Protein AF-A0A075GAM6-F1 (afdb_monomer_lite)

Radius of gyration: 26.09 Å; chains: 1; bounding box: 67×23×70 Å

Foldseek 3Di:
DVVLVVLVVVLVVLVVVLVVLVVDDQPDFDWDDDPPDIDTDHSVVSNVVSVVSNVVSVVVNVVVVVVVVVVVVVVVVVVVVVVVVVVPPDDDDDDDD

InterPro domains:
  IPR002777 Prefoldin beta-like [PF01920] (1-87)
  IPR009053 Prefoldin [G3DSA:1.10.287.370] (1-89)
  IPR012713 Prefoldin subunit beta [MF_00307] (1-96)

pLDDT: mean 85.76, std 12.23, range [46.06, 94.06]

Sequence (97 aa):
MMQKQQLESEKLETEKALEELKKASDDESVFKHAGTIMIKSNKKDLIDELEEQVELAKTKASLLAKQEERLKTTLKEQETKIQEMMKNPSTNTKPPK

Secondary structure (DSSP, 8-state):
-HHHHHHHHHHHHHHHHHHHHHHS-TTSPEEEEETTEEEEE-HHHHHHHHHHHHHHHHHHHHHHHHHHHHHHHHHHHHHHHHHHHHH---SS-PPP-

Structure (mmCIF, N/CA/C/O backbone):
data_AF-A0A075GAM6-F1
#
_entry.id   AF-A0A075GAM6-F1
#
loop_
_atom_site.group_PDB
_atom_site.id
_atom_site.type_symbol
_atom_site.label_atom_id
_atom_site.label_alt_id
_atom_site.label_comp_id
_atom_site.label_asym_id
_atom_site.label_entity_id
_atom_site.label_seq_id
_atom_site.pdbx_PDB_ins_code
_atom_site.Cartn_x
_atom_site.Cartn_y
_atom_site.Cartn_z
_atom_site.occupancy
_atom_site.B_iso_or_equiv
_atom_site.auth_seq_id
_atom_site.auth_comp_id
_atom_site.auth_asym_id
_atom_site.auth_atom_id
_atom_site.pdbx_PDB_model_num
ATOM 1 N N . MET A 1 1 ? -5.112 -4.924 13.676 1.00 64.62 1 MET A N 1
ATOM 2 C CA . MET A 1 1 ? -3.659 -4.636 13.730 1.00 64.62 1 MET A CA 1
ATOM 3 C C . MET A 1 1 ? -2.880 -5.307 12.601 1.00 64.62 1 MET A C 1
ATOM 5 O O . MET A 1 1 ? -2.109 -4.611 11.962 1.00 64.62 1 MET A O 1
ATOM 9 N N . MET A 1 2 ? -3.138 -6.581 12.272 1.00 81.00 2 MET A N 1
ATOM 10 C CA . MET A 1 2 ? -2.464 -7.286 11.162 1.00 81.00 2 MET A CA 1
ATOM 11 C C . MET A 1 2 ? -2.556 -6.562 9.803 1.00 81.00 2 MET A C 1
ATOM 13 O O . MET A 1 2 ? -1.547 -6.405 9.134 1.00 81.00 2 MET A O 1
ATOM 17 N N . GLN A 1 3 ? -3.728 -6.030 9.431 1.00 82.31 3 GLN A N 1
ATOM 18 C CA . GLN A 1 3 ? -3.894 -5.270 8.177 1.00 82.31 3 GLN A CA 1
ATOM 19 C C . GLN A 1 3 ? -3.025 -4.005 8.105 1.00 82.31 3 GLN A C 1
ATOM 21 O O . GLN A 1 3 ? -2.554 -3.646 7.034 1.00 82.31 3 GLN A O 1
ATOM 26 N N . LYS A 1 4 ? -2.794 -3.339 9.242 1.00 83.62 4 LYS A N 1
ATOM 27 C CA . LYS A 1 4 ? -1.942 -2.147 9.317 1.00 83.62 4 LYS A CA 1
ATOM 28 C C . LYS A 1 4 ? -0.468 -2.522 9.174 1.00 83.62 4 LYS A C 1
ATOM 30 O O . LYS A 1 4 ? 0.225 -1.897 8.390 1.00 83.62 4 LYS A O 1
ATOM 35 N N . GLN A 1 5 ? -0.025 -3.571 9.868 1.00 87.00 5 GLN A N 1
ATOM 36 C CA . GLN A 1 5 ? 1.344 -4.083 9.737 1.00 87.00 5 GLN A CA 1
ATOM 37 C C . GLN A 1 5 ? 1.650 -4.573 8.319 1.00 87.00 5 GLN A C 1
ATOM 39 O O . GLN A 1 5 ? 2.728 -4.294 7.803 1.00 87.00 5 GLN A O 1
ATOM 44 N N . GLN A 1 6 ? 0.703 -5.266 7.681 1.00 88.88 6 GLN A N 1
ATOM 45 C CA . GLN A 1 6 ? 0.837 -5.693 6.290 1.00 88.88 6 GLN A CA 1
ATOM 46 C C . GLN A 1 6 ? 1.003 -4.482 5.366 1.00 88.88 6 GLN A C 1
ATOM 48 O O . GLN A 1 6 ? 1.954 -4.416 4.596 1.00 88.88 6 GLN A O 1
ATOM 53 N N . LEU A 1 7 ? 0.130 -3.484 5.512 1.00 90.69 7 LEU A N 1
ATOM 54 C CA . LEU A 1 7 ? 0.164 -2.266 4.708 1.00 90.69 7 LEU A CA 1
ATOM 55 C C . LEU A 1 7 ? 1.434 -1.428 4.931 1.00 90.69 7 LEU A C 1
ATOM 57 O O . LEU A 1 7 ? 1.974 -0.866 3.986 1.00 90.69 7 LEU A O 1
ATOM 61 N N . GLU A 1 8 ? 1.912 -1.325 6.172 1.00 89.00 8 GLU A N 1
ATOM 62 C CA . GLU A 1 8 ? 3.171 -0.642 6.500 1.00 89.00 8 GLU A CA 1
ATOM 63 C C . GLU A 1 8 ? 4.376 -1.366 5.893 1.00 89.00 8 GLU A C 1
ATO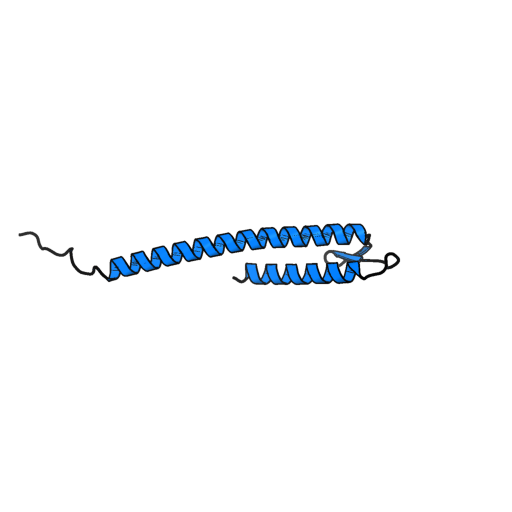M 65 O O . GLU A 1 8 ? 5.303 -0.713 5.415 1.00 89.00 8 GLU A O 1
ATOM 70 N N . SER A 1 9 ? 4.343 -2.700 5.872 1.00 91.06 9 SER A N 1
ATOM 71 C CA . SER A 1 9 ? 5.398 -3.518 5.269 1.00 91.06 9 SER A CA 1
ATOM 72 C C . SER A 1 9 ? 5.423 -3.352 3.750 1.00 91.06 9 SER A C 1
ATOM 74 O O . SER A 1 9 ? 6.482 -3.070 3.196 1.00 91.06 9 SER A O 1
ATOM 76 N N . GLU A 1 10 ? 4.257 -3.432 3.099 1.00 89.38 10 GLU A N 1
ATOM 77 C CA . GLU A 1 10 ? 4.102 -3.167 1.661 1.00 89.38 10 GLU A CA 1
ATOM 78 C C . GLU A 1 10 ? 4.589 -1.761 1.307 1.00 89.38 10 GLU A C 1
ATOM 80 O O . GLU A 1 10 ? 5.412 -1.599 0.414 1.00 89.38 10 GLU A O 1
ATOM 85 N N . LYS A 1 11 ? 4.162 -0.742 2.063 1.00 91.31 11 LYS A N 1
ATOM 86 C CA . LYS A 1 11 ? 4.604 0.643 1.863 1.00 91.31 11 LYS A CA 1
ATOM 87 C C . LYS A 1 11 ? 6.127 0.770 1.936 1.00 91.31 11 LYS A C 1
ATOM 89 O O . LYS A 1 11 ? 6.716 1.424 1.081 1.00 91.31 11 LYS A O 1
ATOM 94 N N . LEU A 1 12 ? 6.757 0.166 2.943 1.00 92.25 12 LEU A N 1
ATOM 95 C CA . LEU A 1 12 ? 8.209 0.218 3.114 1.00 92.25 12 LEU A CA 1
ATOM 96 C C . LEU A 1 12 ? 8.943 -0.466 1.953 1.00 92.25 12 LEU A C 1
ATOM 98 O O . LEU A 1 12 ? 9.988 0.012 1.516 1.00 92.25 12 LEU A O 1
ATOM 102 N N . GLU A 1 13 ? 8.418 -1.588 1.469 1.00 91.25 13 GLU A N 1
ATOM 103 C CA . GLU A 1 13 ? 8.974 -2.301 0.322 1.00 91.25 13 GLU A CA 1
ATOM 104 C C . GLU A 1 13 ? 8.858 -1.469 -0.962 1.00 91.25 13 GLU A C 1
ATOM 106 O O . GLU A 1 13 ? 9.856 -1.291 -1.662 1.00 91.25 13 GLU A O 1
ATOM 111 N N . THR A 1 14 ? 7.691 -0.870 -1.221 1.00 91.75 14 THR A N 1
ATOM 112 C CA . THR A 1 14 ? 7.470 0.031 -2.362 1.00 91.75 14 THR A CA 1
ATOM 113 C C . THR A 1 14 ? 8.368 1.270 -2.290 1.00 91.75 14 THR A C 1
ATOM 115 O O . THR A 1 14 ? 8.959 1.651 -3.297 1.00 91.75 14 THR A O 1
ATOM 118 N N . GLU A 1 15 ? 8.532 1.882 -1.111 1.00 92.31 15 GLU A N 1
ATOM 119 C CA . GLU A 1 15 ? 9.421 3.039 -0.918 1.00 92.31 15 GLU A CA 1
ATOM 120 C C . GLU A 1 15 ? 10.888 2.687 -1.199 1.00 92.31 15 GLU A C 1
ATOM 122 O O . GLU A 1 15 ? 11.585 3.450 -1.868 1.00 92.31 15 GLU A O 1
ATOM 127 N N . LYS A 1 16 ? 11.348 1.510 -0.758 1.00 93.12 16 LYS A N 1
ATOM 128 C CA . LYS A 1 16 ? 12.700 1.018 -1.063 1.00 93.12 16 LYS A CA 1
ATOM 129 C C . LYS A 1 16 ? 12.888 0.725 -2.548 1.00 93.12 16 LYS A C 1
ATOM 131 O O . LYS A 1 16 ? 13.912 1.101 -3.110 1.00 93.12 16 LYS A O 1
ATOM 136 N N . ALA A 1 17 ? 11.912 0.078 -3.184 1.00 90.69 17 ALA A N 1
ATOM 137 C CA . ALA A 1 17 ? 11.950 -0.188 -4.618 1.00 90.69 17 ALA A CA 1
ATOM 138 C C . ALA A 1 17 ? 12.010 1.119 -5.423 1.00 90.69 17 ALA A C 1
ATOM 140 O O . ALA A 1 17 ? 12.794 1.228 -6.361 1.00 90.69 17 ALA A O 1
ATOM 141 N N . LEU A 1 18 ? 11.236 2.130 -5.018 1.00 92.25 18 LEU A N 1
ATOM 142 C CA . LEU A 1 18 ? 11.249 3.460 -5.621 1.00 92.25 18 LEU A CA 1
ATOM 143 C C . LEU A 1 18 ? 12.606 4.154 -5.447 1.00 92.25 18 LEU A C 1
ATOM 145 O O . LEU A 1 18 ? 13.101 4.778 -6.384 1.00 92.25 18 LEU A O 1
ATOM 149 N N . GLU A 1 19 ? 13.209 4.061 -4.261 1.00 92.44 19 GLU A N 1
ATOM 150 C CA . GLU A 1 19 ? 14.525 4.639 -3.984 1.00 92.44 19 GLU A CA 1
ATOM 151 C C . GLU A 1 19 ? 15.615 4.002 -4.856 1.00 92.44 19 GLU A C 1
ATOM 153 O O . GLU A 1 19 ? 16.413 4.716 -5.464 1.00 92.44 19 GLU A O 1
ATOM 158 N N . GLU A 1 20 ? 15.625 2.674 -4.958 1.00 89.62 20 GLU A N 1
ATOM 159 C CA . GLU A 1 20 ? 16.593 1.947 -5.779 1.00 89.62 20 GLU A CA 1
ATOM 160 C C . GLU A 1 20 ? 16.390 2.240 -7.269 1.00 89.62 20 GLU A C 1
ATOM 162 O O . GLU A 1 20 ? 17.340 2.552 -7.987 1.00 89.62 20 GLU A O 1
ATOM 167 N N . LEU A 1 21 ? 15.134 2.262 -7.722 1.00 88.75 21 LEU A N 1
ATOM 168 C CA . LEU A 1 21 ? 14.793 2.603 -9.097 1.00 88.75 21 LEU A CA 1
ATOM 169 C C . LEU A 1 21 ? 15.208 4.037 -9.454 1.00 88.75 21 LEU A C 1
ATOM 171 O O . LEU A 1 21 ? 15.627 4.285 -10.580 1.00 88.75 21 LEU A O 1
ATOM 175 N N . LYS A 1 22 ? 15.137 4.986 -8.512 1.00 88.31 22 LYS A N 1
ATOM 176 C CA . LYS A 1 22 ? 15.612 6.366 -8.713 1.00 88.31 22 LYS A CA 1
ATOM 177 C C . LYS A 1 22 ? 17.138 6.462 -8.820 1.00 88.31 22 LYS A C 1
ATOM 179 O O . LYS A 1 22 ? 17.619 7.353 -9.519 1.00 88.31 22 LYS A O 1
ATOM 184 N N . LYS A 1 23 ? 17.883 5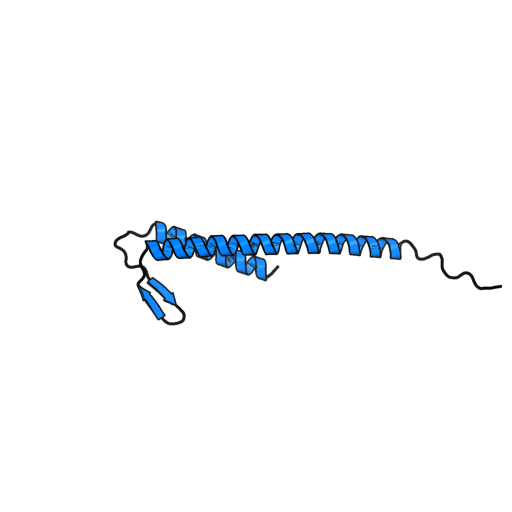.567 -8.160 1.00 89.38 23 LYS A N 1
ATOM 185 C CA . LYS A 1 23 ? 19.356 5.489 -8.221 1.00 89.38 23 LYS A CA 1
ATOM 186 C C . LYS A 1 23 ? 19.873 4.769 -9.467 1.00 89.38 23 LYS A C 1
ATOM 188 O O . LYS A 1 23 ? 20.990 5.057 -9.890 1.00 89.38 23 LYS A O 1
ATOM 193 N N . ALA A 1 24 ? 19.082 3.857 -10.032 1.00 85.81 24 A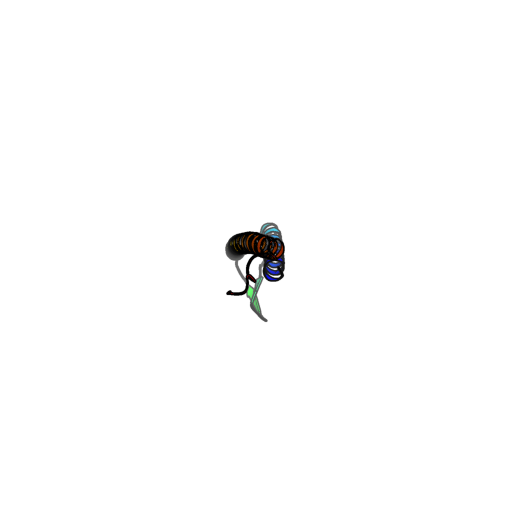LA A N 1
ATOM 194 C CA . ALA A 1 24 ? 19.404 3.157 -11.273 1.00 85.81 24 ALA A CA 1
ATOM 195 C C . ALA A 1 24 ? 19.674 4.148 -12.416 1.00 85.81 24 ALA A C 1
ATOM 197 O O . ALA A 1 24 ? 19.077 5.228 -12.468 1.00 85.81 24 ALA A O 1
ATOM 198 N N . SER A 1 25 ? 20.557 3.799 -13.348 1.00 82.38 25 SER A N 1
ATOM 199 C CA . SER A 1 25 ? 20.865 4.682 -14.485 1.00 82.38 25 SER A CA 1
ATOM 200 C C . SER A 1 25 ? 19.724 4.673 -15.509 1.00 82.38 25 SER A C 1
ATOM 202 O O . SER A 1 25 ? 18.999 3.689 -15.626 1.00 82.38 25 SER A O 1
ATOM 204 N N . ASP A 1 26 ? 19.546 5.755 -16.272 1.00 77.38 26 ASP A N 1
ATOM 205 C CA . ASP A 1 26 ? 18.471 5.829 -17.283 1.00 77.38 26 ASP A CA 1
ATOM 206 C C . ASP A 1 26 ? 18.670 4.838 -18.446 1.00 77.38 26 ASP A C 1
ATOM 208 O O . ASP A 1 26 ? 17.703 4.450 -19.100 1.00 77.38 26 ASP A O 1
ATOM 212 N N . ASP A 1 27 ? 19.908 4.383 -18.658 1.00 79.19 27 ASP A N 1
ATOM 213 C CA . ASP A 1 27 ? 20.270 3.390 -19.674 1.00 79.19 27 ASP A CA 1
ATOM 214 C C . ASP A 1 27 ? 20.012 1.935 -19.230 1.00 79.19 27 ASP A C 1
ATOM 216 O O . ASP A 1 27 ? 20.104 1.002 -20.036 1.00 79.19 27 ASP A O 1
ATOM 220 N N . GLU A 1 28 ? 19.684 1.704 -17.954 1.00 83.44 28 GLU A N 1
ATOM 221 C CA . GLU A 1 28 ? 19.435 0.361 -17.436 1.00 83.44 28 GLU A CA 1
ATOM 222 C C . GLU A 1 28 ? 18.029 -0.130 -17.796 1.00 83.44 28 GLU A C 1
ATOM 224 O O . GLU A 1 28 ? 17.019 0.563 -17.666 1.00 83.44 28 GLU A O 1
ATOM 229 N N . SER A 1 29 ? 17.948 -1.381 -18.253 1.00 86.62 29 SER A N 1
ATOM 230 C CA . SER A 1 29 ? 16.656 -2.008 -18.529 1.00 86.62 29 SER A CA 1
ATOM 231 C C . SER A 1 29 ? 15.978 -2.396 -17.222 1.00 86.62 29 SER A C 1
ATOM 233 O O . SER A 1 29 ? 16.457 -3.271 -16.504 1.00 86.62 29 SER A O 1
ATOM 235 N N . VAL A 1 30 ? 14.833 -1.778 -16.954 1.00 89.56 30 VAL A N 1
ATOM 236 C CA . VAL A 1 30 ? 14.017 -2.058 -15.773 1.00 89.56 30 VAL A CA 1
ATOM 237 C C . VAL A 1 30 ? 12.869 -3.000 -16.124 1.00 89.56 30 VAL A C 1
ATOM 239 O O . VAL A 1 30 ? 12.280 -2.939 -17.209 1.00 89.56 30 VAL A O 1
ATOM 242 N N . PHE A 1 31 ? 12.562 -3.902 -15.197 1.00 88.94 31 PHE A N 1
ATOM 243 C CA . PHE A 1 31 ? 11.550 -4.932 -15.383 1.00 88.94 31 PHE A CA 1
ATOM 244 C C . PHE A 1 31 ? 10.576 -4.927 -14.216 1.00 88.94 31 PHE A C 1
ATOM 246 O O . PHE A 1 31 ? 10.970 -4.842 -13.055 1.00 88.94 31 PHE A O 1
ATOM 253 N N . LYS A 1 32 ? 9.295 -5.062 -14.540 1.00 89.38 32 LYS A N 1
ATOM 254 C CA . LYS A 1 32 ? 8.220 -5.248 -13.577 1.00 89.38 32 LYS A CA 1
ATOM 255 C C . LYS A 1 32 ? 7.869 -6.722 -13.473 1.00 89.38 32 LYS A C 1
ATOM 257 O O . LYS A 1 32 ? 7.709 -7.399 -14.488 1.00 89.38 32 LYS A O 1
ATOM 262 N N . HIS A 1 33 ? 7.681 -7.202 -12.254 1.00 88.94 33 HIS A N 1
ATOM 263 C CA . HIS A 1 33 ? 7.136 -8.528 -12.013 1.00 88.94 33 HIS A CA 1
ATOM 264 C C . HIS A 1 33 ? 5.602 -8.515 -12.121 1.00 88.94 33 HIS A C 1
ATOM 266 O O . HIS A 1 33 ? 4.935 -7.689 -11.501 1.00 88.94 33 HIS A O 1
ATOM 272 N N . ALA A 1 34 ? 5.041 -9.434 -12.906 1.00 87.06 34 ALA A N 1
ATOM 273 C CA . ALA A 1 34 ? 3.604 -9.619 -13.075 1.00 87.06 34 ALA A CA 1
ATOM 274 C C . ALA A 1 34 ? 3.261 -11.117 -12.994 1.00 87.06 34 ALA A C 1
ATOM 276 O O . ALA A 1 34 ? 3.258 -11.833 -13.994 1.00 87.06 34 ALA A O 1
ATOM 277 N N . GLY A 1 35 ? 2.983 -11.612 -11.786 1.00 87.56 35 GLY A N 1
ATOM 278 C CA . GLY A 1 35 ? 2.633 -13.018 -11.560 1.00 87.56 35 GLY A CA 1
ATOM 279 C C . GLY A 1 35 ? 3.824 -13.955 -11.758 1.00 87.56 35 GLY A C 1
ATOM 280 O O . GLY A 1 35 ? 4.687 -14.049 -10.905 1.00 87.56 35 GLY A O 1
ATOM 281 N N . THR A 1 36 ? 3.883 -14.693 -12.862 1.00 91.88 36 THR A N 1
ATOM 282 C CA . THR A 1 36 ? 5.028 -15.578 -13.165 1.00 91.88 36 THR A CA 1
ATOM 283 C C . THR A 1 36 ? 5.925 -15.029 -14.269 1.00 91.88 36 THR A C 1
ATOM 285 O O . THR A 1 36 ? 6.865 -15.704 -14.684 1.00 91.88 36 THR A O 1
ATOM 288 N N . ILE A 1 37 ? 5.629 -13.831 -14.779 1.00 92.38 37 ILE A N 1
ATOM 289 C CA . ILE A 1 37 ? 6.350 -13.217 -15.895 1.00 92.38 37 ILE A CA 1
ATOM 290 C C . ILE A 1 37 ? 6.989 -11.891 -15.479 1.00 92.38 37 ILE A C 1
ATOM 292 O O . ILE A 1 37 ? 6.553 -11.238 -14.531 1.00 92.38 37 ILE A O 1
ATOM 296 N N . MET A 1 38 ? 8.030 -11.491 -16.208 1.00 90.75 38 MET A N 1
ATOM 297 C CA . MET A 1 38 ? 8.642 -10.168 -16.098 1.00 90.75 38 MET A CA 1
ATOM 298 C C . MET A 1 38 ? 8.392 -9.381 -17.379 1.00 90.75 38 MET A C 1
ATOM 300 O O . MET A 1 38 ? 8.564 -9.906 -18.478 1.00 90.75 38 MET A O 1
ATOM 304 N N . ILE A 1 39 ? 7.990 -8.123 -17.234 1.00 89.88 39 ILE A N 1
ATOM 305 C CA . ILE A 1 39 ? 7.670 -7.224 -18.341 1.00 89.88 39 ILE A CA 1
ATOM 306 C C . ILE A 1 39 ? 8.689 -6.091 -18.329 1.00 89.88 39 ILE A C 1
ATOM 308 O O . ILE A 1 39 ? 8.897 -5.464 -17.292 1.00 89.88 39 ILE A O 1
ATOM 312 N N . LYS A 1 40 ? 9.341 -5.834 -19.468 1.00 90.62 40 LYS A N 1
ATOM 313 C CA . LYS A 1 40 ? 10.213 -4.664 -19.614 1.00 90.62 40 LYS A CA 1
ATOM 314 C C . LYS A 1 40 ? 9.352 -3.404 -19.557 1.00 90.62 40 LYS A C 1
ATOM 316 O O . LYS A 1 40 ? 8.396 -3.292 -20.322 1.00 90.62 40 LYS A O 1
ATOM 321 N N . SER A 1 41 ? 9.723 -2.469 -18.695 1.00 88.19 41 SER A N 1
ATOM 322 C CA . SER A 1 41 ? 9.008 -1.207 -18.515 1.00 88.19 41 SER A CA 1
ATOM 323 C C . SER A 1 41 ? 9.961 -0.031 -18.674 1.00 88.19 41 SER A C 1
ATOM 325 O O . SER A 1 41 ? 11.181 -0.196 -18.667 1.00 88.19 41 SER A O 1
ATOM 327 N N . ASN A 1 42 ? 9.408 1.170 -18.816 1.00 90.38 42 ASN A N 1
ATOM 328 C CA . ASN A 1 42 ? 10.207 2.382 -18.730 1.00 90.38 42 ASN A CA 1
ATOM 329 C C . ASN A 1 42 ? 10.404 2.752 -17.261 1.00 90.38 42 ASN A C 1
ATOM 331 O O . ASN A 1 42 ? 9.482 2.642 -16.451 1.00 90.38 42 ASN A O 1
ATOM 335 N N . LYS A 1 43 ? 11.597 3.246 -16.929 1.00 88.75 43 LYS A N 1
ATOM 336 C CA . LYS A 1 43 ? 11.930 3.719 -15.581 1.00 88.75 43 LYS A CA 1
ATOM 337 C C . LYS A 1 43 ? 10.962 4.793 -15.095 1.00 88.75 43 LYS A C 1
ATOM 339 O O . LYS A 1 43 ? 10.480 4.703 -13.975 1.00 88.75 43 LYS A O 1
ATOM 344 N N . LYS A 1 44 ? 10.639 5.767 -15.951 1.00 89.19 44 LYS A N 1
ATOM 345 C CA . LYS A 1 44 ? 9.694 6.843 -15.628 1.00 89.19 44 LYS A CA 1
ATOM 346 C C . LYS A 1 44 ? 8.305 6.301 -15.278 1.00 89.19 44 LYS A C 1
ATOM 348 O O . LYS A 1 44 ? 7.795 6.624 -14.216 1.00 89.19 44 LYS A O 1
ATOM 353 N N . ASP A 1 45 ? 7.756 5.429 -16.120 1.00 89.81 45 ASP A N 1
ATOM 354 C CA . ASP A 1 45 ? 6.427 4.847 -15.899 1.00 89.81 45 ASP A CA 1
ATOM 355 C C . ASP A 1 45 ? 6.384 4.025 -14.600 1.00 89.81 45 ASP A C 1
ATOM 357 O O . ASP A 1 45 ? 5.409 4.084 -13.858 1.00 89.81 45 ASP A O 1
ATOM 361 N N . LEU A 1 46 ? 7.460 3.292 -14.288 1.00 90.19 46 LEU A N 1
ATOM 362 C CA . LEU A 1 46 ? 7.573 2.548 -13.031 1.00 90.19 46 LEU A CA 1
ATOM 363 C C . LEU A 1 46 ? 7.720 3.452 -11.804 1.00 90.19 46 LEU A C 1
ATOM 365 O O . LEU A 1 46 ? 7.179 3.120 -10.754 1.00 90.19 46 LEU A O 1
ATOM 369 N N . ILE A 1 47 ? 8.445 4.566 -11.912 1.00 91.69 47 ILE A N 1
ATOM 370 C CA . ILE A 1 47 ? 8.541 5.561 -10.837 1.00 91.69 47 ILE A CA 1
ATOM 371 C C . ILE A 1 47 ? 7.156 6.137 -10.549 1.00 91.69 47 ILE A C 1
ATOM 373 O O . ILE A 1 47 ? 6.734 6.117 -9.395 1.00 91.69 47 ILE A O 1
ATOM 377 N N . ASP A 1 48 ? 6.449 6.585 -11.589 1.00 92.88 48 ASP A N 1
ATOM 378 C CA . ASP A 1 48 ? 5.115 7.176 -11.462 1.00 92.88 48 ASP A CA 1
ATOM 379 C C . ASP A 1 48 ? 4.131 6.152 -10.844 1.00 92.88 48 ASP A C 1
ATOM 381 O O . ASP A 1 48 ? 3.379 6.481 -9.926 1.00 92.88 48 ASP A O 1
ATOM 385 N N . GLU A 1 49 ? 4.199 4.879 -11.258 1.00 91.56 49 GLU A N 1
ATOM 386 C CA . GLU A 1 49 ? 3.376 3.804 -10.687 1.00 91.56 49 GLU A CA 1
ATOM 387 C C . GLU A 1 49 ? 3.697 3.527 -9.207 1.00 91.56 49 GLU A C 1
ATOM 389 O O . GLU A 1 49 ? 2.793 3.392 -8.380 1.00 91.56 49 GLU A O 1
ATOM 394 N N . LEU A 1 50 ? 4.980 3.420 -8.848 1.00 92.31 50 LEU A N 1
ATOM 395 C CA . LEU A 1 50 ? 5.396 3.167 -7.466 1.00 92.31 50 LEU A CA 1
ATOM 396 C C . LEU A 1 50 ? 5.021 4.341 -6.548 1.00 92.31 50 LEU A C 1
ATOM 398 O O . LEU A 1 50 ? 4.605 4.114 -5.412 1.00 92.31 50 LEU A O 1
ATOM 402 N N . GLU A 1 51 ? 5.111 5.583 -7.027 1.00 93.19 51 GLU A N 1
ATOM 403 C CA . GLU A 1 51 ? 4.653 6.765 -6.287 1.00 93.19 51 GLU A CA 1
ATOM 404 C C . GLU A 1 51 ? 3.138 6.737 -6.044 1.00 93.19 51 GLU A C 1
ATOM 406 O O . GLU A 1 51 ? 2.689 6.982 -4.918 1.00 93.19 51 GLU A O 1
ATOM 411 N N . GLU A 1 52 ? 2.349 6.354 -7.050 1.00 94.00 52 GLU A N 1
ATOM 412 C CA . GLU A 1 52 ? 0.904 6.169 -6.897 1.00 94.00 52 GLU A CA 1
ATOM 413 C C . GLU A 1 52 ? 0.579 5.078 -5.861 1.00 94.00 52 GLU A C 1
ATOM 415 O O . GLU A 1 52 ? -0.278 5.272 -4.991 1.00 94.00 52 G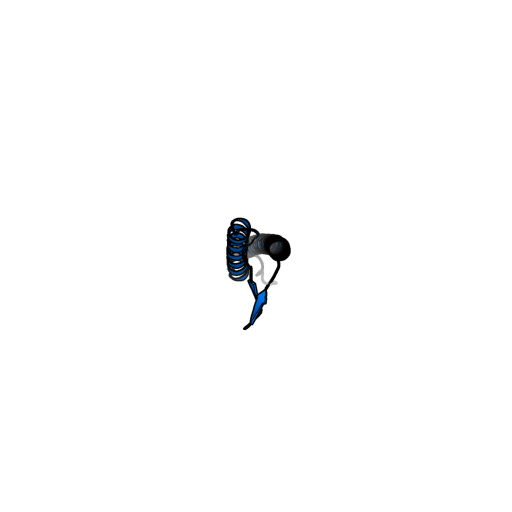LU A O 1
ATOM 420 N N . GLN A 1 53 ? 1.299 3.951 -5.890 1.00 92.25 53 GLN A N 1
ATOM 421 C CA . GLN A 1 53 ? 1.126 2.874 -4.911 1.00 92.25 53 GLN A CA 1
ATOM 422 C C . GLN A 1 53 ? 1.434 3.335 -3.478 1.00 92.25 53 GLN A C 1
ATOM 424 O O . GLN A 1 53 ? 0.684 2.996 -2.554 1.00 92.25 53 GLN A O 1
ATOM 429 N N . VAL A 1 54 ? 2.483 4.140 -3.279 1.00 92.19 54 VAL A N 1
ATOM 430 C CA . VAL A 1 54 ? 2.828 4.708 -1.964 1.00 92.19 54 VAL A CA 1
ATOM 431 C C . VAL A 1 54 ? 1.724 5.638 -1.456 1.00 92.19 54 VAL A C 1
ATOM 433 O O . VAL A 1 54 ? 1.302 5.517 -0.299 1.00 92.19 54 VAL A O 1
ATOM 436 N N . GLU A 1 55 ? 1.208 6.540 -2.293 1.00 93.19 55 GLU A N 1
ATOM 437 C CA . GLU A 1 55 ? 0.125 7.450 -1.893 1.00 93.19 55 GLU A CA 1
ATOM 438 C C . GLU A 1 55 ? -1.191 6.699 -1.617 1.00 93.19 55 GLU A C 1
ATOM 440 O O . GLU A 1 55 ? -1.903 7.002 -0.646 1.00 93.19 55 GLU A O 1
ATOM 445 N N . LEU A 1 56 ? -1.488 5.644 -2.381 1.00 93.19 56 LEU A N 1
ATOM 446 C CA . LEU A 1 56 ? -2.617 4.759 -2.102 1.00 93.19 56 LEU A CA 1
ATOM 447 C C . LEU A 1 56 ? -2.450 4.047 -0.751 1.00 93.19 56 LEU A C 1
ATOM 449 O O . LEU A 1 56 ? -3.394 4.002 0.050 1.00 93.19 56 LEU A O 1
ATOM 453 N N . ALA A 1 57 ? -1.259 3.513 -0.467 1.00 91.12 57 ALA A N 1
ATOM 454 C CA . ALA A 1 57 ? -0.963 2.846 0.797 1.00 91.12 57 ALA A CA 1
ATOM 455 C C . ALA A 1 57 ? -1.094 3.809 1.987 1.00 91.12 57 ALA A C 1
ATOM 457 O O . ALA A 1 57 ? -1.717 3.483 2.999 1.00 91.12 57 ALA A O 1
ATOM 458 N N . LYS A 1 58 ? -0.602 5.040 1.847 1.00 90.31 58 LYS A N 1
ATOM 459 C CA . LYS A 1 58 ? -0.727 6.107 2.849 1.00 90.31 58 LYS A CA 1
ATOM 460 C C . LYS A 1 58 ? -2.183 6.501 3.108 1.00 90.31 58 LYS A C 1
ATOM 462 O O . LYS A 1 58 ? -2.583 6.660 4.265 1.00 90.31 58 LYS A O 1
ATOM 467 N N . THR A 1 59 ? -3.001 6.584 2.061 1.00 93.50 59 THR A N 1
ATOM 468 C CA . THR A 1 59 ? -4.444 6.847 2.188 1.00 93.50 59 THR A CA 1
ATOM 469 C C . THR A 1 59 ? -5.143 5.733 2.969 1.00 93.50 59 THR A C 1
ATOM 471 O O . THR A 1 59 ? -5.873 6.003 3.929 1.00 93.50 59 THR A O 1
ATOM 474 N N . LYS A 1 60 ? -4.869 4.468 2.621 1.00 91.00 60 LYS A N 1
ATOM 475 C CA . LYS A 1 60 ? -5.386 3.297 3.349 1.00 91.00 60 LYS A CA 1
ATOM 476 C C . LYS A 1 60 ? -4.938 3.296 4.815 1.00 91.00 60 LYS A C 1
ATOM 478 O O . LYS A 1 60 ? -5.748 3.017 5.698 1.00 91.00 60 LYS A O 1
ATOM 483 N N . ALA A 1 61 ? -3.687 3.664 5.089 1.00 89.94 61 ALA A N 1
ATOM 484 C CA . ALA A 1 61 ? -3.147 3.723 6.445 1.00 89.94 61 ALA A CA 1
ATOM 485 C C . ALA A 1 61 ? -3.857 4.792 7.288 1.00 89.94 61 ALA A C 1
ATOM 487 O O . ALA A 1 61 ? -4.233 4.526 8.429 1.00 89.94 61 ALA A O 1
ATOM 488 N N . SER A 1 62 ? -4.116 5.971 6.711 1.00 90.62 62 SER A N 1
ATOM 489 C CA . SER A 1 62 ? -4.887 7.033 7.369 1.00 90.62 62 SER A CA 1
ATOM 490 C C . SER A 1 62 ? -6.313 6.586 7.705 1.00 90.62 62 SER A C 1
ATOM 492 O O . SER A 1 62 ? -6.805 6.837 8.807 1.00 90.62 62 SER A O 1
ATOM 494 N N . LEU A 1 63 ? -6.974 5.872 6.788 1.00 92.56 63 LEU A N 1
ATOM 495 C CA . LEU A 1 63 ? -8.305 5.318 7.031 1.00 92.56 63 LEU A CA 1
ATOM 496 C C . LEU A 1 63 ? -8.297 4.303 8.183 1.00 92.56 63 LEU A C 1
ATOM 498 O O . LEU A 1 63 ? -9.125 4.407 9.089 1.00 92.56 63 LEU A O 1
ATOM 502 N N . LEU A 1 64 ? -7.352 3.359 8.176 1.00 90.19 64 LEU A N 1
ATOM 503 C CA . LEU A 1 64 ? -7.202 2.369 9.247 1.00 90.19 64 LEU A CA 1
ATOM 504 C C . LEU A 1 64 ? -6.904 3.032 10.598 1.00 90.19 64 LEU A C 1
ATOM 506 O O . LEU A 1 64 ? -7.455 2.614 11.614 1.00 90.19 64 LEU A O 1
ATOM 510 N N . ALA A 1 65 ? -6.093 4.094 10.620 1.00 89.19 65 ALA A N 1
ATOM 511 C CA . ALA A 1 65 ? -5.811 4.853 11.836 1.00 89.19 65 ALA A CA 1
ATOM 512 C C . ALA A 1 65 ? -7.078 5.511 12.413 1.00 89.19 65 ALA A C 1
ATOM 514 O O . ALA A 1 65 ? -7.340 5.390 13.609 1.00 89.19 65 ALA A O 1
ATOM 515 N N . LYS A 1 66 ? -7.914 6.129 11.565 1.00 93.06 66 LYS A N 1
ATOM 516 C CA . LYS A 1 66 ? -9.210 6.696 11.985 1.00 93.06 66 LYS A CA 1
ATOM 517 C C . LYS A 1 66 ? -10.167 5.626 12.515 1.00 93.06 66 LYS A C 1
ATOM 519 O O . LYS A 1 66 ? -10.887 5.859 13.485 1.00 93.06 66 LYS A O 1
ATOM 524 N N . GLN A 1 67 ? -10.190 4.449 11.888 1.00 90.75 67 GLN A N 1
ATOM 525 C CA . GLN A 1 67 ? -10.987 3.317 12.368 1.00 90.75 67 GLN A CA 1
ATOM 526 C C . GLN A 1 67 ? -10.503 2.830 13.740 1.00 90.75 67 GLN A C 1
ATOM 528 O O . GLN A 1 67 ? -11.323 2.577 14.621 1.00 90.75 67 GLN A O 1
ATOM 533 N N . GLU A 1 68 ? -9.187 2.746 13.943 1.00 89.50 68 GLU A N 1
ATOM 534 C CA . GLU A 1 68 ? -8.582 2.360 15.220 1.00 89.50 68 GLU A CA 1
ATOM 535 C C . GLU A 1 68 ? -8.919 3.361 16.336 1.00 89.50 68 GLU A C 1
ATOM 537 O O . GLU A 1 68 ? -9.289 2.956 17.438 1.00 89.50 68 GLU A O 1
ATOM 542 N N . GLU A 1 69 ? -8.841 4.661 16.051 1.00 92.44 69 GLU A N 1
ATOM 543 C CA . GLU A 1 69 ? -9.198 5.719 17.000 1.00 92.44 69 GLU A CA 1
ATOM 544 C C . GLU A 1 69 ? -10.671 5.634 17.413 1.00 92.44 69 GLU A C 1
ATOM 546 O O . GLU A 1 69 ? -10.980 5.606 18.606 1.00 92.44 69 GLU A O 1
ATOM 551 N N . ARG A 1 70 ? -11.582 5.498 16.442 1.00 94.06 70 ARG A N 1
ATOM 552 C CA . ARG A 1 70 ? -13.015 5.346 16.719 1.00 94.06 70 ARG A CA 1
ATOM 553 C C . ARG A 1 70 ? -13.295 4.125 17.595 1.00 94.06 70 ARG A C 1
ATOM 555 O O . ARG A 1 70 ? -14.058 4.231 18.551 1.00 94.06 70 ARG A O 1
ATOM 562 N N . LEU A 1 71 ? -12.661 2.988 17.299 1.00 92.00 71 LEU A N 1
ATOM 563 C CA . LEU A 1 71 ? -12.798 1.770 18.100 1.00 92.00 71 LEU A CA 1
ATOM 564 C C . LEU A 1 71 ? -12.285 1.966 19.530 1.00 92.00 71 LEU A C 1
ATOM 566 O O . LEU A 1 71 ? -12.956 1.549 20.470 1.00 92.00 71 LEU A O 1
ATOM 570 N N . LYS A 1 72 ? -11.141 2.636 19.717 1.00 92.88 72 LYS A N 1
ATOM 571 C CA . LYS A 1 72 ? -10.612 2.957 21.054 1.00 92.88 72 LYS A CA 1
ATOM 572 C C . LYS A 1 72 ? -11.570 3.836 21.853 1.00 92.88 72 LYS A C 1
ATOM 574 O O . LYS A 1 72 ? -11.764 3.585 23.040 1.00 92.88 72 LYS A O 1
ATOM 579 N N . THR A 1 73 ? -12.177 4.839 21.222 1.00 94.06 73 THR A N 1
ATOM 580 C CA . THR A 1 73 ? -13.172 5.698 21.877 1.00 94.06 73 THR A CA 1
ATOM 581 C C . THR A 1 73 ? -14.405 4.898 22.287 1.00 94.06 73 THR A C 1
ATOM 583 O O . THR A 1 73 ? -14.793 4.942 23.451 1.00 94.06 73 THR A O 1
ATOM 586 N N . THR A 1 74 ? -14.965 4.087 21.384 1.00 92.81 74 THR A N 1
ATOM 587 C CA . THR A 1 74 ? -16.119 3.231 21.699 1.00 92.81 74 THR A CA 1
ATOM 588 C C . THR A 1 74 ? -15.811 2.229 22.814 1.00 92.81 74 THR A C 1
ATOM 590 O O . THR A 1 74 ? -16.651 2.023 23.686 1.00 92.81 74 THR A O 1
ATOM 593 N N . LEU A 1 75 ? -14.610 1.643 22.839 1.00 93.75 75 LEU A N 1
ATOM 594 C CA . LEU A 1 75 ? -14.192 0.749 23.921 1.00 93.75 75 LEU A CA 1
ATOM 595 C C . LEU A 1 75 ? -14.142 1.473 25.269 1.00 93.75 75 LEU A C 1
ATOM 597 O O . LEU A 1 75 ? -14.718 0.978 26.231 1.00 93.75 75 LEU A O 1
ATOM 601 N N . LYS A 1 76 ? -13.543 2.668 25.338 1.00 93.94 76 LYS A N 1
ATOM 602 C CA . LYS A 1 76 ? -13.515 3.469 26.576 1.00 93.94 76 LYS A CA 1
ATOM 603 C C . LYS A 1 76 ? -14.917 3.842 27.063 1.00 93.94 76 LYS A C 1
ATOM 605 O O . LYS A 1 76 ? -15.191 3.793 28.262 1.00 93.94 76 LYS A O 1
ATOM 610 N N . GLU A 1 77 ? -15.815 4.205 26.150 1.00 93.25 77 GLU A N 1
ATOM 611 C CA . GLU A 1 77 ? -17.217 4.486 26.480 1.00 93.25 77 GLU A CA 1
ATOM 612 C C . GLU A 1 77 ? -17.930 3.244 27.034 1.00 93.25 77 GLU A C 1
ATOM 614 O O . GLU A 1 77 ? -18.676 3.339 28.010 1.00 93.25 77 GLU A O 1
ATOM 619 N N . GLN A 1 78 ? -17.697 2.072 26.436 1.00 92.88 78 GLN A N 1
ATOM 620 C CA . GLN A 1 78 ? -18.256 0.804 26.908 1.00 92.88 78 GLN A CA 1
ATOM 621 C C . GLN A 1 78 ? -17.682 0.393 28.267 1.00 92.88 78 GLN A C 1
ATOM 623 O O . GLN A 1 78 ? -18.451 0.022 29.151 1.00 92.88 78 GLN A O 1
ATOM 628 N N . GLU A 1 79 ? -16.369 0.507 28.467 1.00 91.56 79 GLU A N 1
ATOM 629 C CA . GLU A 1 79 ? -15.715 0.266 29.758 1.00 91.56 79 GLU A CA 1
ATOM 630 C C . GLU A 1 79 ? -16.301 1.164 30.851 1.00 91.56 79 GLU A C 1
ATOM 632 O O . GLU A 1 79 ? -16.637 0.678 31.930 1.00 91.56 79 GLU A O 1
ATOM 637 N N . THR A 1 80 ? -16.504 2.451 30.554 1.00 92.81 80 THR A N 1
ATOM 638 C CA . THR A 1 80 ? -17.103 3.409 31.496 1.00 92.81 80 THR A CA 1
ATOM 639 C C . THR A 1 80 ? -18.536 3.011 31.850 1.00 92.81 80 THR A C 1
ATOM 641 O O . THR A 1 80 ? -18.867 2.912 33.030 1.00 92.81 80 THR A O 1
ATOM 644 N N . LYS A 1 81 ? -19.372 2.684 30.852 1.00 91.38 81 LYS A N 1
ATOM 645 C CA . LYS A 1 81 ? -20.752 2.215 31.079 1.00 91.38 81 LYS A CA 1
ATOM 646 C C . LYS A 1 81 ? -20.805 0.942 31.923 1.00 91.38 81 LYS A C 1
ATOM 648 O O . LYS A 1 81 ? -21.638 0.838 32.819 1.00 91.38 81 LYS A O 1
ATOM 653 N N . ILE A 1 82 ? -19.922 -0.023 31.659 1.00 91.88 82 ILE A N 1
ATOM 654 C CA . ILE A 1 82 ? -19.842 -1.262 32.444 1.00 91.88 82 ILE A CA 1
ATOM 655 C C . ILE A 1 82 ? -19.429 -0.947 33.885 1.00 91.88 82 ILE A C 1
ATOM 657 O O . ILE A 1 82 ? -20.049 -1.451 34.818 1.00 91.88 82 ILE A O 1
ATOM 661 N N . GLN A 1 83 ? -18.433 -0.081 34.092 1.00 88.94 83 GLN A N 1
ATOM 662 C CA . GLN A 1 83 ? -18.014 0.336 35.432 1.00 88.94 83 GLN A CA 1
ATOM 663 C C . GLN A 1 83 ? -19.127 1.062 36.198 1.00 88.94 83 GLN A C 1
ATOM 665 O O . GLN A 1 83 ? -19.288 0.825 37.395 1.00 88.94 83 GLN A O 1
ATOM 670 N N . GLU A 1 84 ? -19.912 1.914 35.537 1.00 89.38 84 GLU A N 1
ATOM 671 C CA . GLU A 1 84 ? -21.080 2.575 36.132 1.00 89.38 84 GLU A CA 1
ATOM 672 C C . GLU A 1 84 ? -22.163 1.566 36.534 1.00 89.38 84 GLU A C 1
ATOM 674 O O . GLU A 1 84 ? -22.668 1.625 37.655 1.00 89.38 84 GLU A O 1
ATOM 679 N N . MET A 1 85 ? -22.469 0.593 35.667 1.00 88.31 85 MET A N 1
ATOM 680 C CA . MET A 1 85 ? -23.412 -0.488 35.976 1.00 88.31 85 MET A CA 1
ATOM 681 C C . MET A 1 85 ? -22.925 -1.359 37.143 1.00 88.31 85 MET A C 1
ATOM 683 O O . MET A 1 85 ? -23.707 -1.697 38.028 1.00 88.31 85 MET A O 1
ATOM 687 N N . MET A 1 86 ? -21.630 -1.686 37.191 1.00 85.06 86 MET A N 1
ATOM 688 C CA . MET A 1 86 ? -21.032 -2.488 38.266 1.00 85.06 86 MET A CA 1
ATOM 689 C C . MET A 1 86 ? -20.925 -1.738 39.598 1.00 85.06 86 MET A C 1
ATOM 691 O O . MET A 1 86 ? -21.001 -2.364 40.652 1.00 85.06 86 MET A O 1
ATOM 695 N N . LYS A 1 87 ? -20.764 -0.408 39.577 1.00 77.19 87 LYS A N 1
ATOM 696 C CA . LYS A 1 87 ? -20.809 0.436 40.783 1.00 77.19 87 LYS A CA 1
ATOM 697 C C . LYS A 1 87 ? -22.222 0.610 41.339 1.00 77.19 87 LYS A C 1
ATOM 699 O O . LYS A 1 87 ? -22.353 1.091 42.462 1.00 77.19 87 LYS A O 1
ATOM 704 N N . ASN A 1 88 ? -23.256 0.191 40.605 1.00 61.72 88 ASN A N 1
ATOM 705 C CA . ASN A 1 88 ? -24.649 0.315 41.017 1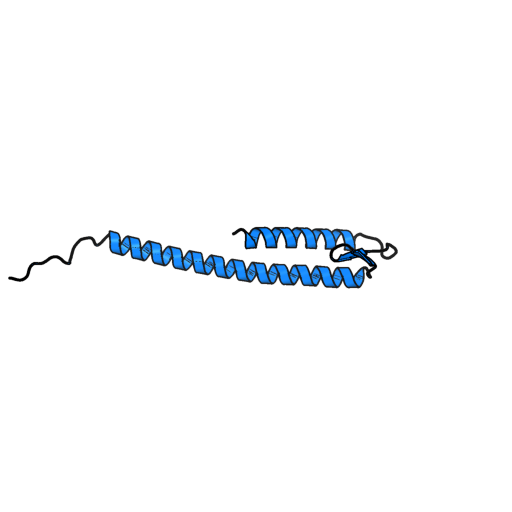.00 61.72 88 ASN A CA 1
ATOM 706 C C . ASN A 1 88 ? -25.350 -1.045 41.271 1.00 61.72 88 ASN A C 1
ATOM 708 O O . ASN A 1 88 ? -26.382 -1.318 40.659 1.00 61.72 88 ASN A O 1
ATOM 712 N N . PRO A 1 89 ? -24.865 -1.913 42.188 1.00 53.84 89 PRO A N 1
ATOM 713 C CA . PRO A 1 89 ? -25.556 -3.161 42.526 1.00 53.84 89 PRO A CA 1
ATOM 714 C C . PRO A 1 89 ? -26.772 -2.970 43.459 1.00 53.84 89 PRO A C 1
ATOM 716 O O . PRO A 1 89 ? -27.350 -3.952 43.917 1.00 53.84 89 PRO A O 1
ATOM 719 N N . SER A 1 90 ? -27.205 -1.736 43.739 1.00 53.84 90 SER A N 1
ATOM 720 C CA . SER A 1 90 ? -28.232 -1.458 44.749 1.00 53.84 90 SER A CA 1
ATOM 721 C C . SER A 1 90 ? -29.243 -0.437 44.242 1.00 53.84 90 SER A C 1
ATOM 723 O O . SER A 1 90 ? -28.985 0.755 44.339 1.00 53.84 90 SER A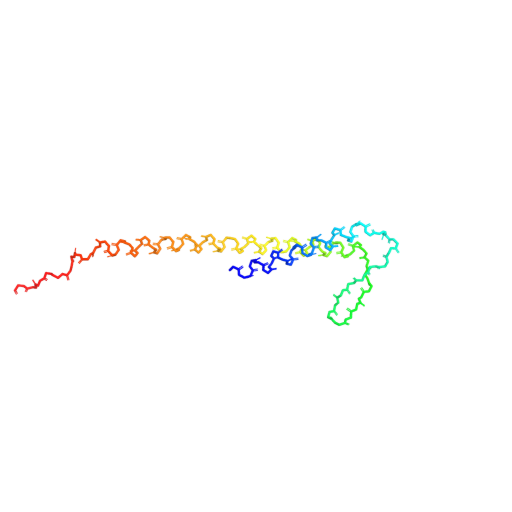 O 1
ATOM 725 N N . THR A 1 91 ? -30.386 -0.893 43.711 1.00 50.09 91 THR A N 1
ATOM 726 C CA . THR A 1 91 ? -31.729 -0.255 43.821 1.00 50.09 91 THR A CA 1
ATOM 727 C C . THR A 1 91 ? -32.745 -0.876 42.848 1.00 50.09 91 THR A C 1
ATOM 729 O O . THR A 1 91 ? -33.402 -0.167 42.097 1.00 50.09 91 THR A O 1
ATOM 732 N N . ASN A 1 92 ? -32.951 -2.202 42.854 1.00 49.56 92 ASN A N 1
ATOM 733 C CA . ASN A 1 92 ? -34.233 -2.716 42.340 1.00 49.56 92 ASN A CA 1
ATOM 734 C C . ASN A 1 92 ? -34.709 -4.044 42.949 1.00 49.56 92 ASN A C 1
ATOM 736 O O . ASN A 1 92 ? -35.118 -4.958 42.242 1.00 49.56 92 ASN A O 1
ATOM 740 N N . THR A 1 93 ? -34.705 -4.142 44.279 1.00 46.06 93 THR A N 1
ATOM 741 C CA . THR A 1 93 ? -35.503 -5.146 45.004 1.00 46.06 93 THR A CA 1
ATOM 742 C C . THR A 1 93 ? -36.145 -4.500 46.232 1.00 46.06 93 THR A C 1
ATOM 744 O O . THR A 1 93 ? -35.695 -4.684 47.361 1.00 46.06 93 THR A O 1
ATOM 747 N N . LYS A 1 94 ? -37.190 -3.692 46.022 1.00 48.22 94 LYS A N 1
ATOM 748 C CA . LYS A 1 94 ? -38.170 -3.385 47.076 1.00 48.22 94 LYS A CA 1
ATOM 749 C C . LYS A 1 94 ? -39.383 -4.294 46.828 1.00 48.22 94 LYS A C 1
ATOM 751 O O . LYS A 1 94 ? -39.948 -4.195 45.740 1.00 48.22 94 LYS A O 1
ATOM 756 N N . PRO A 1 95 ? -39.768 -5.186 47.759 1.00 47.94 95 PRO A N 1
ATOM 757 C CA . PRO A 1 95 ? -40.944 -6.025 47.566 1.00 47.94 95 PRO A CA 1
ATOM 758 C C . PRO A 1 95 ? -42.218 -5.168 47.676 1.00 47.94 95 PRO A C 1
ATOM 760 O O . PRO A 1 95 ? -42.246 -4.236 48.491 1.00 47.94 95 PRO A O 1
ATOM 763 N N . PRO A 1 96 ? -43.260 -5.436 46.866 1.00 59.72 96 PRO A N 1
ATOM 764 C CA . PRO A 1 96 ? -44.563 -4.831 47.072 1.00 59.72 96 PRO A CA 1
ATOM 765 C C . PRO A 1 96 ? -45.203 -5.409 48.342 1.00 59.72 96 PRO A C 1
ATOM 767 O O . PRO A 1 96 ? -44.901 -6.522 48.768 1.00 59.72 96 PRO A O 1
ATOM 770 N N . LYS A 1 97 ? -46.010 -4.547 48.949 1.00 51.25 97 LYS A N 1
ATOM 771 C CA . LYS A 1 97 ? -46.569 -4.583 50.300 1.00 51.25 97 LYS A CA 1
ATOM 772 C C . LYS A 1 97 ? -47.569 -5.713 50.533 1.00 51.25 97 LYS A C 1
ATOM 774 O O . LYS A 1 97 ? -48.280 -6.058 49.565 1.00 51.25 97 LYS A O 1
#

Organism: NCBI:txid1456006